Protein AF-A0A3B4W8W9-F1 (afdb_monomer_lite)

Foldseek 3Di:
DDDDPDDDDDDDDPVVVVVVVVVVVVVVVVDDDCPPCVVVLVVQCVVVVPPDSVVSVVVVVVVVCVVVPPDD

Organism: NCBI:txid1841481

Structure (mmCIF, N/CA/C/O backbone):
data_AF-A0A3B4W8W9-F1
#
_entry.id   AF-A0A3B4W8W9-F1
#
loop_
_atom_site.group_PDB
_atom_site.id
_atom_site.type_symbol
_atom_site.label_atom_id
_atom_site.label_alt_id
_atom_site.label_comp_id
_atom_site.label_asym_id
_atom_site.label_entity_id
_atom_site.label_seq_id
_atom_site.pdbx_PDB_ins_code
_atom_site.Cartn_x
_atom_site.Cartn_y
_atom_site.Cartn_z
_atom_site.occupancy
_atom_site.B_iso_or_equiv
_atom_site.auth_seq_id
_atom_site.auth_comp_id
_atom_site.auth_asym_id
_atom_site.auth_atom_id
_atom_site.pdbx_PDB_model_num
ATOM 1 N N . MET A 1 1 ? 32.024 32.911 -6.843 1.00 45.88 1 MET A N 1
ATOM 2 C CA . MET A 1 1 ? 30.898 31.969 -7.015 1.00 45.88 1 MET A CA 1
ATOM 3 C C . MET A 1 1 ? 31.485 30.569 -7.132 1.00 45.88 1 MET A C 1
ATOM 5 O O . MET A 1 1 ? 32.169 30.312 -8.110 1.00 45.88 1 MET A O 1
ATOM 9 N N . ALA A 1 2 ? 31.356 29.719 -6.109 1.00 52.84 2 ALA A N 1
ATOM 10 C CA . ALA A 1 2 ? 31.928 28.370 -6.132 1.00 52.84 2 ALA A CA 1
ATOM 11 C C . ALA A 1 2 ? 30.937 27.394 -6.784 1.00 52.84 2 ALA A C 1
ATOM 13 O O . ALA A 1 2 ? 29.810 27.246 -6.315 1.00 52.84 2 ALA A O 1
ATOM 14 N N . GLU A 1 3 ? 31.355 26.756 -7.874 1.00 58.00 3 GLU A N 1
ATOM 15 C CA . GLU A 1 3 ? 30.557 25.790 -8.626 1.00 58.00 3 GLU A CA 1
ATOM 16 C C . GLU A 1 3 ? 30.445 24.467 -7.852 1.00 58.00 3 GLU A C 1
ATOM 18 O O . GLU A 1 3 ? 31.444 23.865 -7.443 1.00 58.00 3 GLU A O 1
ATOM 23 N N . ALA A 1 4 ? 29.215 24.011 -7.612 1.00 63.84 4 ALA A N 1
ATOM 24 C CA . ALA A 1 4 ? 28.957 22.762 -6.913 1.00 63.84 4 ALA A CA 1
ATOM 25 C C . ALA A 1 4 ? 29.364 21.571 -7.799 1.00 63.84 4 ALA A C 1
ATOM 27 O O . ALA A 1 4 ? 28.629 21.170 -8.698 1.00 63.84 4 ALA A O 1
ATOM 28 N N . ARG A 1 5 ? 30.527 20.964 -7.524 1.00 67.19 5 ARG A N 1
ATOM 29 C CA . ARG A 1 5 ? 30.944 19.687 -8.128 1.00 67.19 5 ARG A CA 1
ATOM 30 C C . ARG A 1 5 ? 29.928 18.589 -7.792 1.00 67.19 5 ARG A C 1
ATOM 32 O O . ARG A 1 5 ? 29.983 17.980 -6.721 1.00 67.19 5 ARG A O 1
ATOM 39 N N . THR A 1 6 ? 29.010 18.293 -8.707 1.00 73.50 6 THR A N 1
ATOM 40 C CA . THR A 1 6 ? 28.104 17.151 -8.559 1.00 73.50 6 THR A CA 1
ATOM 41 C C . THR A 1 6 ? 28.897 15.855 -8.710 1.00 73.50 6 THR A C 1
ATOM 43 O O . THR A 1 6 ? 29.515 15.615 -9.748 1.00 73.50 6 THR A O 1
ATOM 46 N N . ARG A 1 7 ? 28.898 15.007 -7.674 1.00 73.25 7 ARG A N 1
ATOM 47 C CA . ARG A 1 7 ? 29.571 13.700 -7.720 1.00 73.25 7 ARG A CA 1
ATOM 48 C C . ARG A 1 7 ? 28.925 12.820 -8.804 1.00 73.25 7 ARG A C 1
ATOM 50 O O . ARG A 1 7 ? 27.697 12.696 -8.804 1.00 73.25 7 ARG A O 1
ATOM 57 N N . PRO A 1 8 ? 29.705 12.172 -9.688 1.00 67.31 8 PRO A N 1
ATOM 58 C CA . PRO A 1 8 ? 29.149 11.262 -10.681 1.00 67.31 8 PRO A CA 1
ATOM 59 C C . PRO A 1 8 ? 28.448 10.088 -9.982 1.00 67.31 8 PRO A C 1
ATOM 61 O O . PRO A 1 8 ? 29.030 9.406 -9.134 1.00 67.31 8 PRO A O 1
ATOM 64 N N . LYS A 1 9 ? 27.171 9.854 -10.314 1.00 70.44 9 LYS A N 1
ATOM 65 C CA . LYS A 1 9 ? 26.410 8.710 -9.793 1.00 70.44 9 LYS A CA 1
ATOM 66 C C . LYS A 1 9 ? 27.030 7.423 -10.339 1.00 70.44 9 LYS A C 1
ATOM 68 O O . LYS A 1 9 ? 26.964 7.166 -11.539 1.00 70.44 9 LYS A O 1
ATOM 73 N N . LYS A 1 10 ? 27.611 6.603 -9.457 1.00 77.06 10 LYS A N 1
ATOM 74 C CA . LYS A 1 10 ? 28.121 5.269 -9.803 1.00 77.06 10 LYS A CA 1
ATOM 75 C C . LYS A 1 10 ? 26.981 4.453 -10.423 1.00 77.06 10 LYS A C 1
ATOM 77 O O . LYS A 1 10 ? 25.973 4.200 -9.758 1.00 77.06 10 LYS A O 1
ATOM 82 N N . ARG A 1 11 ? 27.117 4.081 -11.701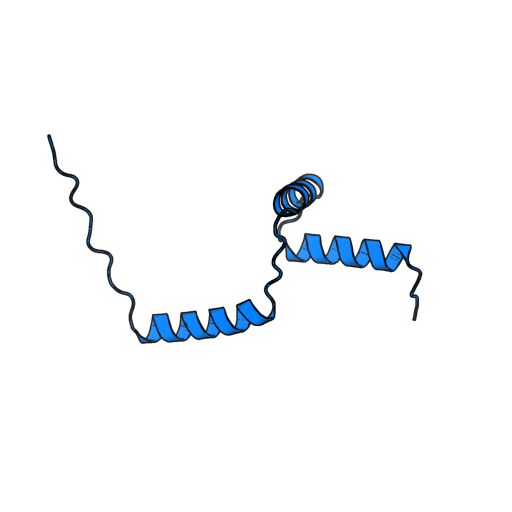 1.00 78.31 11 ARG A N 1
ATOM 83 C CA . ARG A 1 11 ? 26.159 3.192 -12.373 1.00 78.31 11 ARG A CA 1
ATOM 84 C C . ARG A 1 11 ? 26.144 1.861 -11.621 1.00 78.31 11 ARG A C 1
ATOM 86 O O . ARG A 1 11 ? 27.200 1.311 -11.312 1.00 78.31 11 ARG A O 1
ATOM 93 N N . ARG A 1 12 ? 24.949 1.388 -11.261 1.00 82.94 12 ARG A N 1
ATOM 94 C CA . ARG A 1 12 ? 24.774 0.053 -10.674 1.00 82.94 12 ARG A CA 1
ATOM 95 C C . ARG A 1 12 ? 25.036 -1.000 -11.755 1.00 82.94 12 ARG A C 1
ATOM 97 O O . ARG A 1 12 ? 24.842 -0.698 -12.929 1.00 82.94 12 ARG A O 1
ATOM 104 N N . SER A 1 13 ? 25.489 -2.190 -11.359 1.00 88.25 13 SER A N 1
ATOM 105 C CA . SER A 1 13 ? 25.760 -3.281 -12.303 1.00 88.25 13 SER A CA 1
ATOM 106 C C . SER A 1 13 ? 24.495 -3.697 -13.055 1.00 88.25 13 SER A C 1
ATOM 108 O O . SER A 1 13 ? 23.381 -3.570 -12.536 1.00 88.25 13 SER A O 1
ATOM 110 N N . ASP A 1 14 ? 24.666 -4.227 -14.265 1.00 90.56 14 ASP A N 1
ATOM 111 C CA . ASP A 1 14 ? 23.547 -4.709 -15.079 1.00 90.56 14 ASP A CA 1
ATOM 112 C C . ASP A 1 14 ? 22.798 -5.856 -14.384 1.00 90.56 14 ASP A C 1
ATOM 114 O O . ASP A 1 14 ? 21.568 -5.883 -14.390 1.00 90.56 14 ASP A O 1
ATOM 118 N N . GLU A 1 15 ? 23.520 -6.722 -13.666 1.00 90.94 15 GLU A N 1
ATOM 119 C CA . GLU A 1 15 ? 22.948 -7.783 -12.830 1.00 90.94 15 GLU A CA 1
ATOM 120 C C . GLU A 1 15 ? 22.027 -7.227 -11.730 1.00 90.94 15 GLU A C 1
ATOM 122 O O . GLU A 1 15 ? 20.899 -7.694 -11.543 1.00 90.94 15 GLU A O 1
ATOM 127 N N . TYR A 1 16 ? 22.454 -6.164 -11.036 1.00 91.50 16 TYR A N 1
ATOM 128 C CA . TYR A 1 16 ? 21.621 -5.500 -10.034 1.00 91.50 16 TYR A CA 1
ATOM 129 C C . TYR A 1 16 ? 20.340 -4.940 -10.665 1.00 91.50 16 TYR A C 1
ATOM 131 O O . TYR A 1 16 ? 19.254 -5.048 -10.090 1.00 91.50 16 TYR A O 1
ATOM 139 N N . M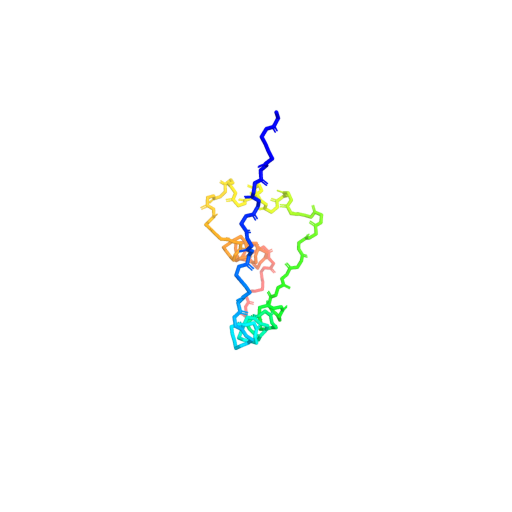ET A 1 17 ? 20.453 -4.329 -11.847 1.00 91.12 17 MET A N 1
ATOM 140 C CA . MET A 1 17 ? 19.310 -3.748 -12.550 1.00 91.12 17 MET A CA 1
ATOM 141 C C . MET A 1 17 ? 18.340 -4.823 -13.049 1.00 91.12 17 MET A C 1
ATOM 143 O O . MET A 1 17 ? 17.130 -4.639 -12.916 1.00 91.12 17 MET A O 1
ATOM 147 N N . ALA A 1 18 ? 18.844 -5.954 -13.547 1.00 92.12 18 ALA A N 1
ATOM 148 C CA . ALA A 1 18 ? 18.031 -7.103 -13.937 1.00 92.12 18 ALA A CA 1
ATOM 149 C C . ALA A 1 18 ? 17.246 -7.657 -12.739 1.00 92.12 18 ALA A C 1
ATOM 151 O O . ALA A 1 18 ? 16.018 -7.733 -12.790 1.00 92.12 18 ALA A O 1
ATOM 152 N N . ARG A 1 19 ? 17.922 -7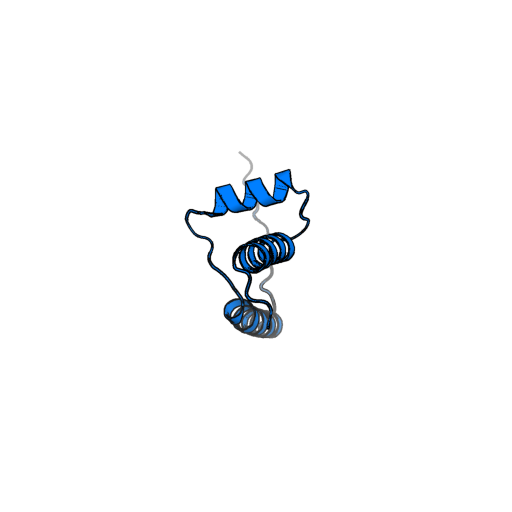.906 -11.606 1.00 92.69 19 ARG A N 1
ATOM 153 C CA . ARG A 1 19 ? 17.268 -8.361 -10.368 1.00 92.69 19 ARG A CA 1
ATOM 154 C C . ARG A 1 19 ? 16.195 -7.384 -9.887 1.00 92.69 19 ARG A C 1
ATOM 156 O O . ARG A 1 19 ? 15.120 -7.794 -9.456 1.00 92.69 19 ARG A O 1
ATOM 163 N N . ARG A 1 20 ? 16.465 -6.077 -9.952 1.00 91.38 20 ARG A N 1
ATOM 164 C CA . ARG A 1 20 ? 15.487 -5.043 -9.577 1.00 91.38 20 ARG A CA 1
ATOM 165 C C . ARG A 1 20 ? 14.260 -5.035 -10.480 1.00 91.38 20 ARG A C 1
ATOM 167 O O . ARG A 1 20 ? 13.167 -4.855 -9.954 1.00 91.38 20 ARG A O 1
ATOM 174 N N . ARG A 1 21 ? 14.430 -5.229 -11.791 1.00 91.94 21 ARG A N 1
ATOM 175 C CA . ARG A 1 21 ? 13.314 -5.298 -12.745 1.00 91.94 21 ARG A CA 1
ATOM 176 C C . ARG A 1 21 ? 12.420 -6.502 -12.478 1.00 91.94 21 ARG A C 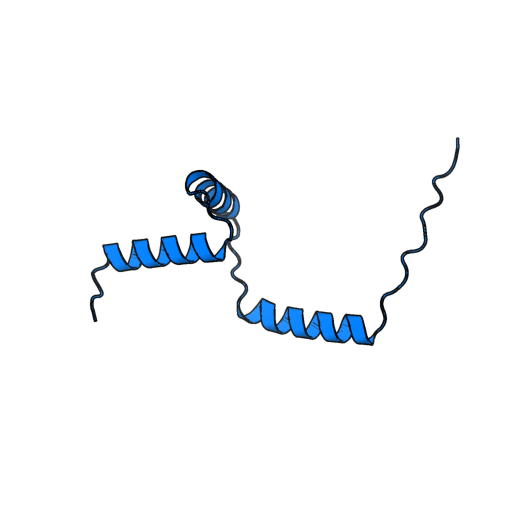1
ATOM 178 O O . ARG A 1 21 ? 11.210 -6.332 -12.461 1.00 91.94 21 ARG A O 1
ATOM 185 N N . GLU A 1 22 ? 12.989 -7.675 -12.213 1.00 93.25 22 GLU A N 1
ATOM 186 C CA . GLU A 1 22 ? 12.196 -8.867 -11.873 1.00 93.25 22 GLU A CA 1
ATOM 187 C C . GLU A 1 22 ? 11.398 -8.660 -10.577 1.00 93.25 22 GLU A C 1
ATOM 189 O O . GLU A 1 22 ? 10.187 -8.868 -10.548 1.00 93.25 22 GLU A O 1
ATOM 194 N N . LEU A 1 23 ? 12.029 -8.113 -9.532 1.00 91.06 23 LEU A N 1
ATOM 195 C CA . LEU A 1 23 ? 11.324 -7.750 -8.295 1.00 91.06 23 LEU A CA 1
ATOM 196 C C . LEU A 1 23 ? 10.206 -6.725 -8.530 1.00 91.06 23 LEU A C 1
ATOM 198 O O . LEU A 1 23 ? 9.175 -6.755 -7.861 1.00 91.06 23 LEU A O 1
ATOM 202 N N . GLU A 1 24 ? 10.407 -5.786 -9.451 1.00 90.62 24 GLU A N 1
ATOM 203 C CA . GLU A 1 24 ? 9.400 -4.790 -9.803 1.00 90.62 24 GLU A CA 1
ATOM 204 C C . GLU A 1 24 ? 8.242 -5.383 -10.612 1.00 90.62 24 GLU A C 1
ATOM 206 O O . GLU A 1 24 ? 7.093 -5.018 -10.354 1.00 90.62 24 GLU A O 1
ATOM 211 N N . LYS A 1 25 ? 8.506 -6.339 -11.512 1.00 91.31 25 LYS A N 1
ATOM 212 C CA . LYS A 1 25 ? 7.463 -7.110 -12.204 1.00 91.31 25 LYS A CA 1
ATOM 213 C C . LYS A 1 25 ? 6.593 -7.857 -11.200 1.00 91.31 25 LYS A C 1
ATOM 215 O O . LYS A 1 25 ? 5.377 -7.684 -11.220 1.00 91.31 25 LYS A O 1
ATOM 220 N N . GLU A 1 26 ? 7.204 -8.596 -10.274 1.00 90.31 26 GLU A N 1
ATOM 221 C CA . GLU A 1 26 ? 6.466 -9.335 -9.242 1.00 90.31 26 GLU A CA 1
ATOM 222 C C . GLU A 1 26 ? 5.640 -8.403 -8.347 1.00 90.31 26 GLU A C 1
ATOM 224 O O . GLU A 1 26 ? 4.460 -8.649 -8.110 1.00 90.31 26 GLU A O 1
ATOM 229 N N . ARG A 1 27 ? 6.210 -7.272 -7.914 1.00 85.69 27 ARG A N 1
ATOM 230 C CA . ARG A 1 27 ? 5.475 -6.276 -7.115 1.00 85.69 27 ARG A CA 1
ATOM 231 C C . ARG A 1 27 ? 4.351 -5.596 -7.886 1.00 85.69 27 ARG A C 1
ATOM 233 O O . ARG A 1 27 ? 3.371 -5.183 -7.277 1.00 85.69 27 ARG A O 1
ATOM 240 N N . THR A 1 28 ? 4.487 -5.439 -9.199 1.00 88.25 28 THR A N 1
ATOM 241 C CA . THR A 1 28 ? 3.440 -4.825 -10.022 1.00 88.25 28 THR A CA 1
ATOM 242 C C . THR A 1 28 ? 2.202 -5.715 -10.092 1.00 88.25 28 THR A C 1
ATOM 244 O O . THR A 1 28 ? 1.101 -5.175 -10.097 1.00 88.25 28 THR A O 1
ATOM 247 N N . LYS A 1 29 ? 2.356 -7.048 -10.031 1.00 88.19 29 LYS A N 1
ATOM 248 C CA . LYS A 1 29 ? 1.223 -7.993 -10.000 1.00 88.19 29 LYS A CA 1
ATOM 249 C C . LYS A 1 29 ? 0.285 -7.767 -8.813 1.00 88.19 29 LYS A C 1
ATOM 251 O O . LYS A 1 29 ? -0.907 -8.014 -8.927 1.00 88.19 29 LYS A O 1
ATOM 256 N N . THR A 1 30 ? 0.814 -7.297 -7.685 1.00 81.88 30 THR A N 1
ATOM 257 C CA . THR A 1 30 ? 0.049 -7.072 -6.447 1.00 81.88 30 THR A CA 1
ATOM 258 C C . THR A 1 30 ? -0.143 -5.590 -6.123 1.00 81.88 30 THR A C 1
ATOM 260 O O . THR A 1 30 ? -0.660 -5.242 -5.060 1.00 81.88 30 THR A O 1
ATOM 263 N N . ARG A 1 31 ? 0.274 -4.683 -7.018 1.00 85.50 31 ARG A N 1
ATOM 264 C CA . ARG A 1 31 ? 0.179 -3.239 -6.790 1.00 85.50 31 ARG A CA 1
ATOM 265 C C . ARG A 1 31 ? -1.246 -2.748 -7.024 1.00 85.50 31 ARG A C 1
ATOM 267 O O . ARG A 1 31 ? -1.772 -2.853 -8.124 1.00 85.50 31 ARG A O 1
ATOM 274 N N . ILE A 1 32 ? -1.808 -2.096 -6.011 1.00 85.56 32 ILE A N 1
ATOM 275 C CA . ILE A 1 32 ? -3.096 -1.406 -6.098 1.00 85.56 32 ILE A CA 1
ATOM 276 C C . ILE A 1 32 ? -2.846 0.096 -6.260 1.00 85.56 32 ILE A C 1
ATOM 278 O O . ILE A 1 32 ? -2.081 0.696 -5.500 1.00 85.56 32 ILE A O 1
ATOM 282 N N . TYR A 1 33 ? -3.494 0.713 -7.248 1.00 88.31 33 TYR A N 1
ATOM 283 C CA . TYR A 1 33 ? -3.461 2.159 -7.453 1.00 88.31 33 TYR A CA 1
ATOM 284 C C . TYR A 1 33 ? -4.649 2.815 -6.747 1.00 88.31 33 TYR A C 1
ATOM 286 O O . TYR A 1 33 ? -5.787 2.666 -7.169 1.00 88.31 33 TYR A O 1
ATOM 294 N N . ILE A 1 34 ? -4.372 3.562 -5.676 1.00 90.75 34 ILE A N 1
ATOM 295 C CA . ILE A 1 34 ? -5.401 4.238 -4.864 1.00 90.75 34 ILE A CA 1
ATOM 296 C C . ILE A 1 34 ? -5.932 5.520 -5.539 1.00 90.75 34 ILE A C 1
ATOM 298 O O . ILE A 1 34 ? -7.045 5.963 -5.256 1.00 90.75 34 ILE A O 1
ATOM 302 N N . GLY A 1 35 ? -5.140 6.127 -6.431 1.00 93.75 35 GLY A N 1
ATOM 303 C CA . GLY A 1 35 ? -5.523 7.328 -7.179 1.00 93.75 35 GLY A CA 1
ATOM 304 C C . GLY A 1 35 ? -5.895 8.507 -6.274 1.00 93.75 35 GLY A C 1
ATOM 305 O O . GLY A 1 35 ? -5.205 8.802 -5.296 1.00 93.75 35 GLY A O 1
ATOM 306 N N . GLU A 1 36 ? -7.010 9.161 -6.593 1.00 95.06 36 GLU A N 1
ATOM 307 C CA . GLU A 1 36 ? -7.536 10.340 -5.886 1.00 95.06 36 GLU A CA 1
ATOM 308 C C . GLU A 1 36 ? -7.812 10.083 -4.395 1.00 95.06 36 GLU A C 1
ATOM 310 O O . GLU A 1 36 ? -7.727 10.991 -3.567 1.00 95.06 36 GLU A O 1
ATOM 315 N N . SER A 1 37 ? -8.047 8.825 -4.010 1.00 94.50 37 SER A N 1
ATOM 316 C CA . SER A 1 37 ? -8.326 8.447 -2.621 1.00 94.50 37 SER A CA 1
ATOM 317 C C . SER A 1 37 ? -7.081 8.407 -1.723 1.00 94.50 37 SER A C 1
ATOM 319 O O . SER A 1 37 ? -7.194 8.109 -0.532 1.00 94.50 37 SER A O 1
ATOM 321 N N . ILE A 1 38 ? -5.883 8.721 -2.240 1.00 94.94 38 ILE A N 1
ATOM 322 C CA . ILE A 1 38 ? -4.622 8.596 -1.489 1.00 94.94 38 ILE A CA 1
ATOM 323 C C . ILE A 1 38 ? -4.579 9.470 -0.229 1.00 94.94 38 ILE A C 1
ATOM 325 O O . ILE A 1 38 ? -3.980 9.080 0.774 1.00 94.94 38 ILE A O 1
ATOM 329 N N . GLN A 1 39 ? -5.234 10.635 -0.246 1.00 96.31 39 GLN A N 1
ATOM 330 C CA . GLN A 1 39 ? -5.301 11.513 0.925 1.00 96.31 39 GLN A CA 1
ATOM 331 C C . GLN A 1 39 ? -6.142 10.881 2.039 1.00 96.31 39 GLN A C 1
ATOM 333 O O . GLN A 1 39 ? -5.681 10.782 3.175 1.00 96.31 39 GLN A O 1
ATOM 338 N N . ARG A 1 40 ? -7.329 10.360 1.696 1.00 96.00 40 ARG A N 1
ATOM 339 C CA . ARG A 1 40 ? -8.212 9.647 2.636 1.00 96.00 40 ARG A CA 1
ATOM 340 C C . ARG A 1 40 ? -7.539 8.395 3.194 1.00 96.00 40 ARG A C 1
ATOM 342 O O . ARG A 1 40 ? -7.622 8.135 4.389 1.00 96.00 40 ARG A O 1
ATOM 349 N N . TRP A 1 41 ? -6.822 7.661 2.346 1.00 96.00 41 TRP A N 1
ATOM 350 C CA . TRP A 1 41 ? -6.052 6.486 2.745 1.00 96.00 41 TRP A CA 1
ATOM 351 C C . TRP A 1 41 ? -4.982 6.814 3.794 1.00 96.00 41 TRP A C 1
ATOM 353 O O . TRP A 1 41 ? -4.884 6.150 4.825 1.00 96.00 41 TRP A O 1
ATOM 363 N N . ARG A 1 42 ? -4.185 7.865 3.557 1.00 95.50 42 ARG A N 1
ATOM 364 C CA . ARG A 1 42 ? -3.151 8.321 4.501 1.00 95.50 42 ARG A CA 1
ATOM 365 C C . ARG A 1 42 ? -3.747 8.819 5.807 1.00 95.50 42 ARG A C 1
ATOM 367 O O . ARG A 1 42 ? -3.178 8.554 6.862 1.00 95.50 42 ARG A O 1
ATOM 374 N N . GLU A 1 43 ? -4.869 9.524 5.735 1.00 96.88 43 GLU A N 1
ATOM 375 C CA . GLU A 1 43 ? -5.562 10.001 6.924 1.00 96.88 43 GLU A CA 1
ATOM 376 C C . GLU A 1 43 ? -6.051 8.834 7.782 1.00 96.88 43 GLU A C 1
ATOM 378 O O . GLU A 1 43 ? -5.707 8.758 8.959 1.00 96.88 43 GLU A O 1
ATOM 383 N N . LEU A 1 44 ? -6.730 7.856 7.174 1.00 96.12 44 LEU A N 1
ATOM 384 C CA . LEU A 1 44 ? -7.168 6.646 7.867 1.00 96.12 44 LEU A CA 1
ATOM 385 C C . LEU A 1 44 ? -5.990 5.899 8.509 1.00 96.12 44 LEU A C 1
ATOM 387 O O . LEU A 1 44 ? -6.068 5.488 9.668 1.00 96.12 44 LEU A O 1
ATOM 391 N N . ARG A 1 45 ? -4.873 5.769 7.780 1.00 96.69 45 ARG A N 1
ATOM 392 C CA . ARG A 1 45 ? -3.641 5.152 8.286 1.00 96.69 45 ARG A CA 1
ATOM 393 C C . ARG A 1 45 ? -3.124 5.850 9.544 1.00 96.69 45 ARG A C 1
ATOM 395 O O . ARG A 1 45 ? -2.775 5.166 10.502 1.00 96.69 45 ARG A O 1
ATOM 402 N N . ARG A 1 46 ? -3.086 7.188 9.551 1.00 97.25 46 ARG A N 1
ATOM 403 C CA . ARG A 1 46 ? -2.648 7.982 10.711 1.00 97.25 46 ARG A CA 1
ATOM 404 C C . ARG A 1 46 ? -3.603 7.841 11.889 1.00 97.25 46 ARG A C 1
ATOM 406 O O . ARG A 1 46 ? -3.154 7.517 12.981 1.00 97.25 46 ARG A O 1
ATOM 413 N N . GLN A 1 47 ? -4.899 8.036 11.659 1.00 97.06 47 GLN A N 1
ATOM 414 C CA . GLN A 1 47 ? -5.916 8.011 12.713 1.00 97.06 47 GLN A CA 1
ATOM 415 C C . GLN A 1 47 ? -5.978 6.669 13.449 1.00 97.06 47 GLN A C 1
ATOM 417 O O . GLN A 1 47 ? -6.218 6.631 14.651 1.00 97.06 47 GLN A O 1
ATOM 422 N N . LYS A 1 48 ? -5.762 5.562 12.731 1.00 95.50 48 LYS A N 1
ATOM 423 C CA . LYS A 1 48 ? -5.790 4.205 13.294 1.00 95.50 48 LYS A CA 1
ATOM 424 C C . LYS A 1 48 ? -4.416 3.685 13.727 1.00 95.50 48 LYS A C 1
ATOM 426 O O . LYS A 1 48 ? -4.332 2.569 14.225 1.00 95.50 48 LYS A O 1
ATOM 431 N N . GLY A 1 49 ? -3.348 4.464 13.538 1.00 96.12 49 GLY A N 1
ATOM 432 C CA . GLY A 1 49 ? -1.989 4.061 13.909 1.00 96.12 49 GLY A CA 1
ATOM 433 C C . GLY A 1 49 ? -1.433 2.893 13.084 1.00 96.12 49 GLY A C 1
ATOM 434 O O . GLY A 1 49 ? -0.618 2.119 13.582 1.00 96.12 49 GLY A O 1
ATOM 435 N N . PHE A 1 50 ? -1.862 2.735 11.828 1.00 96.69 50 PHE A N 1
ATOM 436 C CA . PHE A 1 50 ? -1.413 1.631 10.980 1.00 96.69 50 PHE A CA 1
ATOM 437 C C . PHE A 1 50 ? 0.014 1.853 10.451 1.00 96.69 50 PHE A C 1
ATOM 439 O O . PHE A 1 50 ? 0.352 2.876 9.846 1.00 96.69 50 PHE A O 1
ATOM 446 N N . LEU A 1 51 ? 0.853 0.833 10.610 1.00 93.44 51 LEU A N 1
ATOM 447 C CA . LEU A 1 51 ? 2.261 0.841 10.218 1.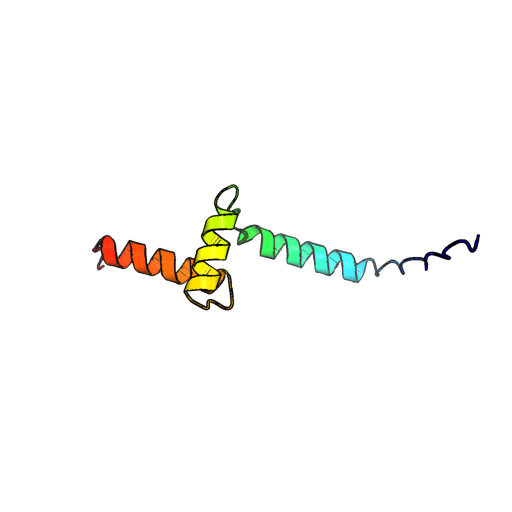00 93.44 51 LEU A CA 1
ATOM 448 C C . LEU A 1 51 ? 2.457 0.582 8.726 1.00 93.44 51 LEU A C 1
ATOM 450 O O . LEU A 1 51 ? 3.483 0.977 8.175 1.00 93.44 51 LEU A O 1
ATOM 454 N N . SER A 1 52 ? 1.486 -0.036 8.050 1.00 92.06 52 SER A N 1
ATOM 455 C CA . SER A 1 52 ? 1.566 -0.334 6.618 1.00 92.06 52 SER A CA 1
ATOM 456 C C . SER A 1 52 ? 0.226 -0.195 5.901 1.00 92.06 52 SER A C 1
ATOM 458 O O . SER A 1 52 ? -0.843 -0.316 6.495 1.00 92.06 52 SER A O 1
ATOM 460 N N . ASP A 1 53 ? 0.290 0.014 4.587 1.00 91.75 53 ASP A N 1
ATOM 461 C CA . ASP A 1 53 ? -0.895 0.073 3.725 1.00 91.75 53 ASP A CA 1
ATOM 462 C C . ASP A 1 53 ? -1.627 -1.283 3.675 1.00 91.75 53 ASP A C 1
ATOM 464 O O . ASP A 1 53 ? -2.846 -1.325 3.561 1.00 91.75 53 ASP A O 1
ATOM 468 N N . ALA A 1 54 ? -0.918 -2.399 3.876 1.00 91.25 54 ALA A N 1
ATOM 469 C CA . ALA A 1 54 ? -1.539 -3.719 3.995 1.00 91.25 54 ALA A CA 1
ATOM 470 C C . ALA A 1 54 ? -2.485 -3.818 5.207 1.00 91.25 54 ALA A C 1
ATOM 472 O O . ALA A 1 54 ? -3.540 -4.438 5.110 1.00 91.25 54 ALA A O 1
ATOM 473 N N . GLN A 1 55 ? -2.148 -3.175 6.332 1.00 94.19 55 GLN A N 1
ATOM 474 C CA . GLN A 1 55 ? -3.030 -3.133 7.505 1.00 94.19 55 GLN A CA 1
ATOM 475 C C . GLN A 1 55 ? -4.283 -2.293 7.246 1.00 94.19 55 GLN A C 1
ATOM 477 O O . GLN A 1 55 ? -5.373 -2.701 7.634 1.00 94.19 55 GLN A O 1
ATOM 482 N N . VAL A 1 56 ? -4.139 -1.161 6.546 1.00 94.88 56 VAL A N 1
ATOM 483 C CA . VAL A 1 56 ? -5.279 -0.337 6.112 1.00 94.88 56 VAL A CA 1
ATOM 484 C C . VAL A 1 56 ? -6.202 -1.153 5.204 1.00 94.88 56 VAL A C 1
ATOM 486 O O . VAL A 1 56 ? -7.408 -1.183 5.425 1.00 94.88 56 VAL A O 1
ATOM 489 N N . ALA A 1 57 ? -5.633 -1.856 4.218 1.00 93.12 57 ALA A N 1
ATOM 490 C CA . ALA A 1 57 ? -6.383 -2.709 3.300 1.00 93.12 57 ALA A CA 1
ATOM 491 C C . ALA A 1 57 ? -7.145 -3.811 4.045 1.00 93.12 57 ALA A C 1
ATOM 493 O O . ALA A 1 57 ? -8.347 -3.960 3.845 1.00 93.12 57 ALA A O 1
ATOM 494 N N . LYS A 1 58 ? -6.465 -4.535 4.945 1.00 92.81 58 LYS A N 1
ATOM 495 C CA . LYS A 1 58 ? -7.083 -5.579 5.767 1.00 92.81 58 LYS A CA 1
ATOM 496 C C . LYS A 1 58 ? -8.242 -5.024 6.595 1.00 92.81 58 LYS A C 1
ATOM 498 O O . LYS A 1 58 ? -9.332 -5.568 6.539 1.00 92.81 58 LYS A O 1
ATOM 503 N N . PHE A 1 59 ? -8.035 -3.903 7.287 1.00 93.94 59 PHE A N 1
ATOM 504 C CA . PHE A 1 59 ? -9.080 -3.260 8.083 1.00 93.94 59 PHE A CA 1
ATOM 505 C C . PHE A 1 59 ? -10.321 -2.903 7.252 1.00 93.94 59 PHE A C 1
ATOM 507 O O . PHE A 1 59 ? -11.443 -3.121 7.704 1.00 93.94 59 PHE A O 1
ATOM 514 N N . LEU A 1 60 ? -10.135 -2.365 6.043 1.00 92.00 60 LEU A N 1
ATOM 515 C CA . LEU A 1 60 ? -11.244 -2.017 5.151 1.00 92.00 60 LEU A CA 1
ATOM 516 C C . LEU A 1 60 ? -11.988 -3.259 4.641 1.00 92.00 60 LEU A C 1
ATOM 518 O O . LEU A 1 60 ? -13.216 -3.247 4.609 1.00 92.00 60 LEU A O 1
ATOM 522 N N . LEU A 1 61 ? -11.258 -4.318 4.276 1.00 91.62 61 LEU A N 1
ATOM 523 C CA . LEU A 1 61 ? -11.840 -5.592 3.846 1.00 91.62 61 LEU A CA 1
ATOM 524 C C . LEU A 1 61 ? -12.629 -6.254 4.979 1.00 91.62 61 LEU A C 1
ATOM 526 O O . LEU A 1 61 ? -13.787 -6.604 4.779 1.00 91.62 61 LEU A O 1
ATOM 530 N N . ASP A 1 62 ? -12.041 -6.344 6.173 1.00 91.88 62 ASP A N 1
ATOM 531 C CA . ASP A 1 62 ? -12.693 -6.902 7.360 1.00 91.88 62 ASP A CA 1
ATOM 532 C C . ASP A 1 62 ? -13.956 -6.094 7.702 1.00 91.88 62 ASP A C 1
ATOM 534 O O . ASP A 1 62 ? -15.015 -6.665 7.940 1.00 91.88 62 ASP A O 1
ATOM 538 N N . SER A 1 63 ? -13.879 -4.758 7.652 1.00 88.44 63 SER A N 1
ATOM 539 C CA . SER A 1 63 ? -15.031 -3.879 7.906 1.00 88.44 63 SER A CA 1
ATOM 540 C C . SER A 1 63 ? -16.160 -4.108 6.901 1.00 88.44 63 SER A C 1
ATOM 542 O O . SER A 1 63 ? -17.321 -4.162 7.293 1.00 88.44 63 SER A O 1
ATOM 544 N N . PHE A 1 64 ? -15.837 -4.269 5.615 1.00 85.25 64 PHE A N 1
ATOM 545 C CA . PHE A 1 64 ? -16.836 -4.545 4.586 1.00 85.25 64 PHE A CA 1
ATOM 546 C C . PHE A 1 64 ? -17.460 -5.938 4.758 1.00 85.25 64 PHE A C 1
ATOM 548 O O . PHE A 1 64 ? -18.686 -6.053 4.787 1.00 85.25 64 PHE A O 1
ATOM 555 N N . CYS A 1 65 ? -16.645 -6.979 4.961 1.00 73.44 65 CYS A N 1
ATOM 556 C CA . CYS A 1 65 ? -17.118 -8.350 5.175 1.00 73.44 65 CYS A CA 1
ATOM 557 C C . CYS A 1 65 ? -18.012 -8.472 6.419 1.00 73.44 65 CYS A C 1
ATOM 559 O O . CYS A 1 65 ? -19.067 -9.099 6.352 1.00 73.44 65 CYS A O 1
ATOM 561 N N . LEU A 1 66 ? -17.650 -7.810 7.525 1.00 64.56 66 LEU A N 1
ATOM 562 C CA . LEU A 1 66 ? -18.457 -7.788 8.751 1.00 64.56 66 LEU A CA 1
ATO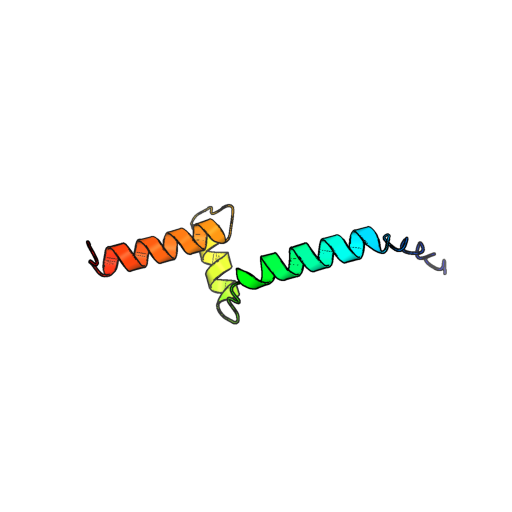M 563 C C . LEU A 1 66 ? -19.802 -7.072 8.559 1.00 64.56 66 LEU A C 1
ATOM 565 O O . LEU A 1 66 ? -20.792 -7.456 9.173 1.00 64.56 66 LEU A O 1
ATOM 569 N N . THR A 1 67 ? -19.860 -6.051 7.699 1.00 63.28 67 THR A N 1
ATOM 570 C CA . THR A 1 67 ? -21.116 -5.342 7.394 1.00 63.28 67 THR A CA 1
ATOM 571 C C . THR A 1 67 ? -22.000 -6.054 6.373 1.00 63.28 67 THR A C 1
ATOM 573 O O . THR A 1 67 ? -23.193 -5.768 6.318 1.00 63.28 67 THR A O 1
ATOM 576 N N . CYS A 1 68 ? -21.447 -6.969 5.569 1.00 58.47 68 CYS A N 1
ATOM 577 C CA . CYS A 1 68 ? -22.183 -7.627 4.486 1.00 58.47 68 CYS A CA 1
ATOM 578 C C . CYS A 1 68 ? -22.721 -9.019 4.853 1.00 58.47 68 CYS A C 1
ATOM 580 O O . CYS A 1 68 ? -23.426 -9.615 4.049 1.00 58.47 68 CYS A O 1
ATOM 582 N N . GLY A 1 69 ? -22.442 -9.539 6.054 1.00 58.88 69 GLY A N 1
ATOM 583 C CA . GLY A 1 69 ? -23.046 -10.792 6.520 1.00 58.88 69 GLY A CA 1
ATOM 584 C C . GLY A 1 69 ? -22.811 -11.984 5.589 1.00 58.88 69 GLY A C 1
ATOM 585 O O . GLY A 1 69 ? -23.623 -12.901 5.572 1.00 58.88 69 GLY A O 1
ATOM 586 N N . VAL A 1 70 ? -21.721 -11.992 4.815 1.00 57.78 70 VAL A N 1
ATOM 587 C CA . VAL A 1 70 ? -21.294 -13.191 4.086 1.00 57.78 70 VAL A CA 1
ATOM 588 C C . VAL A 1 70 ? -20.522 -14.049 5.087 1.00 57.78 70 VAL A C 1
ATOM 590 O O . VAL A 1 70 ? -19.293 -14.076 5.108 1.00 57.78 70 VAL A O 1
ATOM 593 N N . MET A 1 71 ? -21.271 -14.633 6.021 1.00 50.34 71 MET A N 1
ATOM 594 C CA . MET A 1 71 ? -20.855 -15.869 6.670 1.00 50.34 71 MET A CA 1
ATOM 595 C C . MET A 1 71 ? -20.997 -16.953 5.600 1.00 50.34 71 MET A C 1
ATOM 597 O O . MET A 1 71 ? -22.045 -17.019 4.956 1.00 50.34 71 MET A O 1
ATOM 601 N N . ASP A 1 72 ? -19.918 -17.695 5.361 1.00 55.41 72 ASP A N 1
ATOM 602 C CA . ASP A 1 72 ? -19.952 -18.930 4.567 1.00 55.41 72 ASP A CA 1
ATOM 603 C C . ASP A 1 72 ? -21.005 -19.898 5.137 1.00 55.41 72 ASP A C 1
ATOM 605 O O . ASP A 1 72 ? -21.083 -19.996 6.390 1.00 55.41 72 ASP A O 1
#

Secondary structure (DSSP, 8-state):
-----PPP--PPPHHHHHHHHHHHHHHHHT----GGGHHHHHHHHHHTT-SSHHHHHHHHHHHHHHHHT---

Sequence (72 aa):
MAEARTRPKKRRSDEYMARRRELEKERTKTRIYIGESIQRWRELRRQKGFLSDAQVAKFLLDSFCLTCGVMD

Radius of gyration: 20.68 Å; chains: 1; bounding box: 55×51×29 Å

pLDDT: mean 84.51, std 13.68, range [45.88, 97.25]